Protein AF-A0A1M5K689-F1 (afdb_monomer_lite)

Sequence (57 aa):
MQFVALLYDGISQRFVRVEAQDEKAFFSSLDKQYPCYVCLWHSHEATAVQASVPQHM

Organism: NCBI:txid634436

Radius of gyration: 14.94 Å; chains: 1; bounding box: 21×40×37 Å

Structure (mmCIF, N/CA/C/O backbone):
data_AF-A0A1M5K689-F1
#
_entry.id   AF-A0A1M5K689-F1
#
loop_
_atom_site.group_PDB
_atom_site.id
_atom_site.type_symbol
_atom_site.label_atom_id
_atom_site.label_alt_id
_atom_site.label_comp_id
_atom_site.label_asym_id
_atom_site.label_entity_id
_atom_site.label_seq_id
_atom_site.pdbx_PDB_ins_code
_atom_site.Cartn_x
_atom_site.Cartn_y
_atom_site.Cartn_z
_atom_site.occupancy
_atom_site.B_iso_or_equiv
_atom_site.auth_seq_id
_atom_site.auth_comp_id
_atom_site.auth_asym_id
_atom_site.auth_atom_id
_atom_site.pdbx_PDB_model_num
ATOM 1 N N . MET A 1 1 ? -10.203 5.989 10.229 1.00 85.50 1 MET A N 1
ATOM 2 C CA . MET A 1 1 ? -8.787 5.847 10.623 1.00 85.50 1 MET A CA 1
ATOM 3 C C . MET A 1 1 ? -7.928 6.261 9.446 1.00 85.50 1 MET A C 1
ATOM 5 O O . MET A 1 1 ? -8.355 6.030 8.318 1.00 85.50 1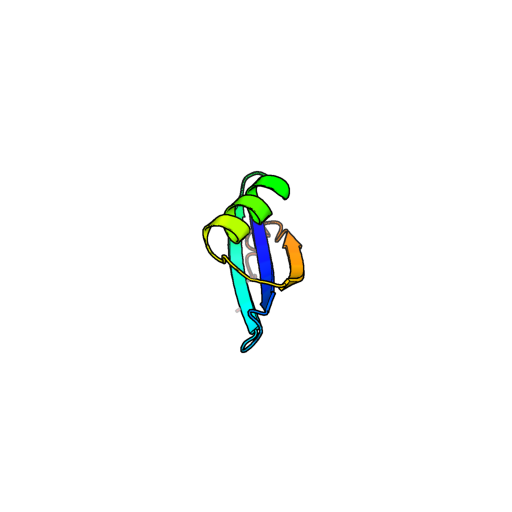 MET A O 1
ATOM 9 N N . GLN A 1 2 ? -6.779 6.895 9.677 1.00 91.94 2 GLN 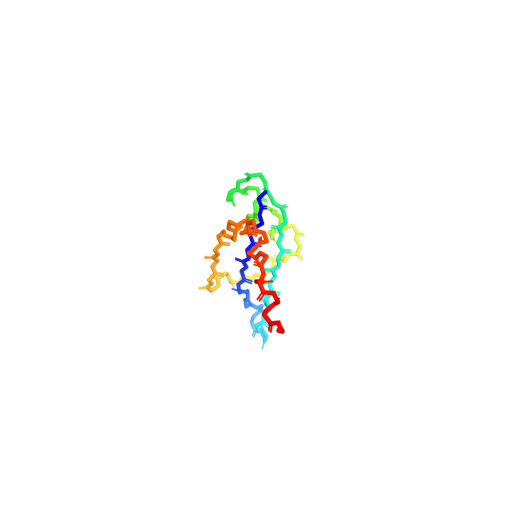A N 1
ATOM 10 C CA . GLN A 1 2 ? -5.891 7.287 8.584 1.00 91.94 2 GLN A CA 1
ATOM 11 C C . GLN A 1 2 ? -4.776 6.255 8.440 1.00 91.94 2 GLN A C 1
ATOM 13 O O . GLN A 1 2 ? -4.015 6.002 9.369 1.00 91.94 2 GLN A O 1
ATOM 18 N N . PHE A 1 3 ? -4.696 5.650 7.264 1.00 95.12 3 PHE A N 1
ATOM 19 C CA . PHE A 1 3 ? -3.633 4.728 6.903 1.00 95.12 3 PHE A CA 1
ATOM 20 C C . PHE A 1 3 ? -2.705 5.394 5.909 1.00 95.12 3 PHE A C 1
ATOM 22 O O . PHE A 1 3 ? -3.137 6.157 5.040 1.00 95.12 3 PHE A O 1
ATOM 29 N N . VAL A 1 4 ? -1.426 5.079 6.028 1.00 95.62 4 VAL A N 1
ATOM 30 C CA . VAL A 1 4 ? -0.399 5.535 5.105 1.00 95.62 4 VAL A CA 1
ATOM 31 C C . VAL A 1 4 ? 0.407 4.358 4.605 1.00 95.62 4 VAL A C 1
ATOM 33 O O . VAL A 1 4 ? 0.640 3.405 5.346 1.00 95.62 4 VAL A O 1
ATOM 36 N N . ALA A 1 5 ? 0.836 4.418 3.350 1.00 96.81 5 ALA A N 1
ATOM 37 C CA . ALA A 1 5 ? 1.715 3.406 2.786 1.00 96.81 5 ALA A CA 1
ATOM 38 C C . ALA A 1 5 ? 2.688 3.980 1.768 1.00 96.81 5 ALA A C 1
ATOM 40 O O . ALA A 1 5 ? 2.420 4.982 1.107 1.00 96.81 5 ALA A O 1
ATOM 41 N N . LEU A 1 6 ? 3.814 3.289 1.632 1.00 97.56 6 LEU A N 1
ATOM 42 C CA . LEU A 1 6 ? 4.764 3.469 0.551 1.00 97.56 6 LEU A CA 1
ATOM 43 C C . LEU A 1 6 ? 4.577 2.326 -0.445 1.00 97.56 6 LEU A C 1
ATOM 45 O O . LEU A 1 6 ? 4.836 1.163 -0.132 1.00 97.56 6 LEU A O 1
ATOM 49 N N . LEU A 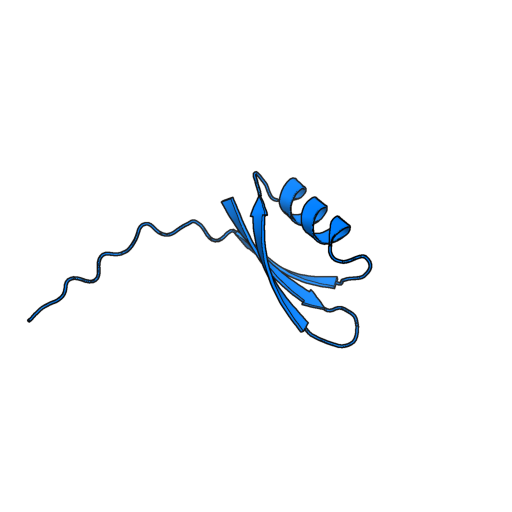1 7 ? 4.118 2.666 -1.642 1.00 97.56 7 LEU A N 1
ATOM 50 C CA . LEU A 1 7 ? 3.874 1.726 -2.727 1.00 97.56 7 LEU A CA 1
ATOM 51 C C . LEU A 1 7 ? 4.994 1.820 -3.759 1.00 97.56 7 LEU A C 1
ATOM 53 O O . LEU A 1 7 ? 5.564 2.891 -3.961 1.00 97.56 7 LEU A O 1
ATOM 57 N N . TYR A 1 8 ? 5.266 0.722 -4.453 1.00 96.50 8 TYR A N 1
ATOM 58 C CA . TYR A 1 8 ? 6.145 0.681 -5.616 1.00 96.50 8 TYR A CA 1
ATOM 59 C C . TYR A 1 8 ? 5.412 0.055 -6.801 1.00 96.50 8 TYR A C 1
ATOM 61 O O . TYR A 1 8 ? 4.857 -1.035 -6.675 1.00 96.50 8 TYR A O 1
ATOM 69 N N . ASP A 1 9 ? 5.402 0.740 -7.944 1.00 92.44 9 ASP A N 1
ATOM 70 C CA . ASP A 1 9 ? 4.688 0.312 -9.160 1.00 92.44 9 ASP A CA 1
ATOM 71 C C . ASP A 1 9 ? 5.602 -0.351 -10.211 1.00 92.44 9 ASP A C 1
ATOM 73 O O . ASP A 1 9 ? 5.184 -0.593 -11.340 1.00 92.44 9 ASP A O 1
ATOM 77 N N . GLY A 1 10 ? 6.859 -0.644 -9.857 1.00 91.56 10 GLY A N 1
ATOM 78 C CA . GLY A 1 10 ? 7.872 -1.152 -10.791 1.00 91.56 10 GLY A CA 1
ATOM 79 C C . GLY A 1 10 ? 8.701 -0.058 -11.472 1.00 91.56 10 GLY A C 1
ATOM 80 O O . GLY A 1 10 ? 9.720 -0.362 -12.084 1.00 91.56 10 GLY A O 1
ATOM 81 N N . ILE A 1 11 ? 8.312 1.215 -11.339 1.00 93.00 11 ILE A N 1
ATOM 82 C CA . ILE A 1 11 ? 9.034 2.363 -11.910 1.00 93.00 11 ILE A CA 1
ATOM 83 C C . ILE A 1 11 ? 9.380 3.371 -10.812 1.00 93.00 11 ILE A C 1
ATOM 85 O O . ILE A 1 11 ? 10.507 3.853 -10.725 1.00 93.00 11 ILE A O 1
ATOM 89 N N . SER A 1 12 ? 8.413 3.678 -9.955 1.00 93.69 12 SER A N 1
ATOM 90 C CA . SER A 1 12 ? 8.454 4.767 -8.990 1.00 93.69 12 SER A CA 1
ATOM 91 C C . SER A 1 12 ? 7.888 4.342 -7.640 1.00 93.69 12 SER A C 1
ATOM 93 O O . SER A 1 12 ? 7.040 3.453 -7.541 1.00 93.69 12 SER A O 1
ATOM 95 N N . GLN A 1 13 ? 8.367 4.996 -6.583 1.00 96.12 13 GLN A N 1
ATOM 96 C CA . GLN A 1 13 ? 7.771 4.884 -5.258 1.00 96.12 13 GLN A CA 1
ATOM 97 C C . GLN A 1 13 ? 6.732 5.989 -5.061 1.00 96.12 13 GLN A C 1
ATOM 99 O O . GLN A 1 13 ? 6.953 7.133 -5.463 1.00 96.12 13 GLN A O 1
ATOM 104 N N . ARG A 1 14 ? 5.606 5.662 -4.424 1.00 95.00 14 ARG A N 1
ATOM 105 C CA . ARG A 1 14 ? 4.522 6.604 -4.126 1.00 95.00 14 ARG A CA 1
ATOM 106 C C . ARG A 1 14 ? 4.101 6.483 -2.676 1.00 95.00 14 ARG A C 1
ATOM 108 O O . ARG A 1 14 ? 3.779 5.395 -2.211 1.00 95.00 14 ARG A O 1
ATOM 115 N N . PHE A 1 15 ? 4.069 7.611 -1.981 1.00 95.62 15 PHE A N 1
ATOM 116 C CA . PHE A 1 15 ? 3.519 7.684 -0.636 1.00 95.62 15 PHE A CA 1
ATOM 117 C C . PHE A 1 15 ? 2.034 8.035 -0.717 1.00 95.62 15 PHE A C 1
ATOM 119 O O . PHE A 1 15 ? 1.667 9.043 -1.322 1.00 95.62 15 PHE A O 1
ATOM 126 N N . VAL A 1 16 ? 1.182 7.199 -0.132 1.00 94.94 16 VAL A N 1
ATOM 127 C CA . VAL A 1 16 ? -0.276 7.332 -0.193 1.00 94.94 16 VAL A CA 1
ATOM 128 C C . VAL A 1 16 ? -0.855 7.465 1.203 1.00 94.94 16 VAL A C 1
ATOM 130 O O . VAL A 1 16 ? -0.317 6.923 2.168 1.00 94.94 16 VAL A O 1
ATOM 133 N N . ARG A 1 17 ? -1.973 8.184 1.299 1.00 95.06 17 ARG A N 1
ATOM 134 C CA . ARG A 1 17 ? -2.769 8.316 2.519 1.00 95.06 17 ARG A CA 1
ATOM 135 C C . ARG A 1 17 ? -4.215 7.986 2.193 1.00 95.06 17 ARG A C 1
ATOM 137 O O . ARG A 1 17 ? -4.756 8.525 1.232 1.00 95.06 17 ARG A O 1
ATOM 144 N N . VAL A 1 18 ? -4.826 7.112 2.977 1.00 94.12 18 VAL A N 1
ATOM 145 C CA . VAL A 1 18 ? -6.182 6.619 2.740 1.00 94.12 18 VAL A CA 1
ATOM 146 C C . VAL A 1 18 ? -6.931 6.584 4.060 1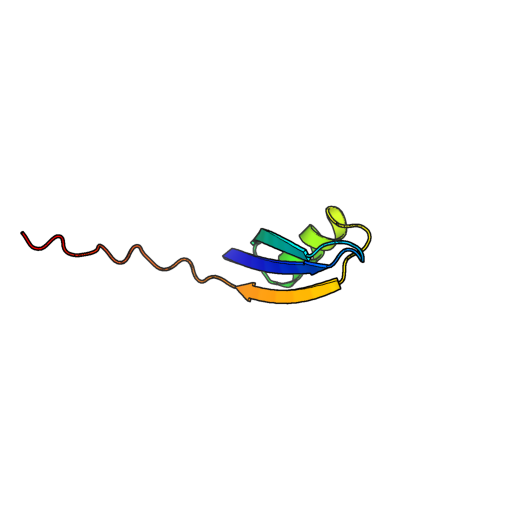.00 94.12 18 VAL A C 1
ATOM 148 O O . VAL A 1 18 ? -6.452 6.032 5.051 1.00 94.12 18 VAL A O 1
ATOM 151 N N . GLU A 1 19 ? -8.127 7.157 4.072 1.00 93.69 19 GLU A N 1
ATOM 152 C CA . GLU A 1 19 ? -9.052 6.964 5.180 1.00 93.69 19 GLU A CA 1
ATOM 153 C C . GLU A 1 19 ? -9.776 5.627 5.015 1.00 93.69 19 GLU A C 1
ATOM 155 O O . GLU A 1 19 ? -10.436 5.383 4.007 1.00 93.69 19 GLU A O 1
ATOM 160 N N . ALA A 1 20 ? -9.655 4.752 6.011 1.00 92.88 20 ALA A N 1
ATOM 161 C CA . ALA A 1 20 ? -10.331 3.461 6.033 1.00 92.88 20 ALA A CA 1
ATOM 162 C C . ALA A 1 20 ? -10.866 3.146 7.436 1.00 92.88 20 ALA A C 1
ATOM 164 O O . ALA A 1 20 ? -10.471 3.770 8.426 1.00 92.88 20 ALA A O 1
ATOM 165 N N . GLN A 1 21 ? -11.808 2.206 7.520 1.00 93.12 21 GLN A N 1
ATOM 166 C CA . GLN A 1 21 ? -12.356 1.747 8.804 1.00 93.12 21 GLN A CA 1
ATOM 167 C C . GLN A 1 21 ? -11.391 0.800 9.523 1.00 93.12 21 GLN A C 1
ATOM 169 O O . GLN A 1 21 ? -11.246 0.888 10.737 1.00 93.12 21 GLN A O 1
ATOM 174 N N . ASP A 1 22 ? -10.709 -0.055 8.763 1.00 93.75 22 ASP A N 1
ATOM 175 C CA . ASP A 1 22 ? -9.744 -1.040 9.235 1.00 93.75 22 ASP A CA 1
ATOM 176 C C . ASP A 1 22 ? -8.678 -1.304 8.154 1.00 93.75 22 ASP A C 1
ATOM 178 O O . ASP A 1 22 ? -8.747 -0.779 7.036 1.00 93.75 22 ASP A O 1
ATOM 182 N N . GLU A 1 23 ? -7.684 -2.126 8.489 1.00 93.88 23 GLU A N 1
ATOM 183 C CA . GLU A 1 23 ? -6.581 -2.475 7.589 1.00 93.88 23 GLU A CA 1
ATOM 184 C C . GLU A 1 23 ? -7.054 -3.217 6.324 1.00 93.88 23 GLU A C 1
ATOM 186 O O . GLU A 1 23 ? -6.533 -2.998 5.230 1.00 93.88 23 GLU A O 1
ATOM 191 N N . LYS A 1 24 ? -8.096 -4.048 6.422 1.00 96.31 24 LYS A N 1
ATOM 192 C CA . LYS A 1 24 ? -8.635 -4.779 5.269 1.00 96.31 24 LYS A CA 1
ATOM 193 C C . LYS A 1 24 ? -9.299 -3.822 4.276 1.00 96.31 24 LYS A C 1
ATOM 195 O O . LYS A 1 24 ? -9.109 -3.949 3.066 1.00 96.31 24 LYS A O 1
ATOM 200 N N . ALA A 1 25 ? -10.067 -2.856 4.773 1.00 96.38 25 ALA A N 1
ATOM 201 C CA . ALA A 1 25 ? -10.674 -1.801 3.971 1.00 96.38 25 ALA A CA 1
ATOM 202 C C . ALA A 1 25 ? -9.612 -0.885 3.340 1.00 96.38 25 ALA A C 1
ATOM 204 O O . ALA A 1 25 ? -9.792 -0.428 2.207 1.00 96.38 25 ALA A O 1
ATOM 205 N N . PHE A 1 26 ? -8.496 -0.658 4.037 1.00 96.06 26 PHE A N 1
ATOM 206 C CA . PHE A 1 26 ? -7.343 0.055 3.498 1.00 96.06 26 PHE A CA 1
ATOM 207 C C . PHE A 1 26 ? -6.746 -0.664 2.280 1.00 96.06 26 PHE A C 1
ATOM 209 O O . PHE A 1 26 ? -6.732 -0.083 1.193 1.00 96.06 26 PHE A O 1
ATOM 216 N N . PHE A 1 27 ? -6.352 -1.936 2.409 1.00 95.81 27 PHE A N 1
ATOM 217 C CA . PHE A 1 27 ? -5.795 -2.696 1.282 1.00 95.81 27 PHE A CA 1
ATOM 218 C C . PHE A 1 27 ? -6.798 -2.858 0.135 1.00 95.81 27 PHE A C 1
ATOM 220 O O . PHE A 1 27 ? -6.445 -2.630 -1.016 1.00 95.81 27 PHE A O 1
ATOM 227 N N . SER A 1 28 ? -8.082 -3.096 0.430 1.00 96.62 28 SER A N 1
ATOM 228 C CA . SER A 1 28 ? -9.122 -3.135 -0.610 1.00 96.62 28 SER A CA 1
ATOM 229 C C . SER A 1 28 ? -9.241 -1.818 -1.390 1.00 96.62 28 SER A C 1
ATOM 231 O O . SER A 1 28 ? -9.606 -1.825 -2.567 1.00 96.62 28 SER A O 1
ATOM 233 N N . SER A 1 29 ? -8.946 -0.681 -0.757 1.00 95.94 29 SER A N 1
ATOM 234 C CA . SER A 1 29 ? -8.926 0.624 -1.427 1.00 95.94 29 SER A CA 1
ATOM 235 C C . SER A 1 29 ? -7.686 0.792 -2.305 1.00 95.94 29 SER A C 1
ATOM 237 O O . SER A 1 29 ? -7.800 1.345 -3.401 1.00 95.94 29 SER A O 1
ATOM 239 N N . LEU A 1 30 ? -6.531 0.282 -1.861 1.00 95.69 30 LEU A N 1
ATOM 240 C CA . LEU A 1 30 ? -5.314 0.248 -2.670 1.00 95.69 30 LEU A CA 1
ATOM 241 C C . LEU A 1 30 ? -5.498 -0.635 -3.906 1.00 95.69 30 LEU A C 1
ATOM 243 O O . LEU A 1 30 ? -5.229 -0.173 -5.007 1.00 95.69 30 LEU A O 1
ATOM 247 N N . ASP A 1 31 ? -6.051 -1.836 -3.752 1.00 95.06 31 ASP A N 1
ATOM 248 C CA . ASP A 1 31 ? -6.256 -2.786 -4.854 1.00 95.06 31 ASP A CA 1
ATOM 249 C C . ASP A 1 31 ? -7.201 -2.239 -5.938 1.00 95.06 31 ASP A C 1
ATOM 251 O O . ASP A 1 31 ? -7.071 -2.560 -7.118 1.00 95.06 31 ASP A O 1
ATOM 255 N N . LYS A 1 32 ? -8.152 -1.374 -5.558 1.00 95.06 32 LYS A N 1
ATOM 256 C CA . LYS A 1 32 ? -9.048 -0.691 -6.507 1.00 95.06 32 LYS A CA 1
ATOM 257 C C . LYS A 1 32 ? -8.365 0.443 -7.268 1.00 95.06 32 LYS A C 1
ATOM 259 O O . LYS A 1 32 ? -8.734 0.704 -8.409 1.00 95.06 32 LYS A O 1
ATOM 264 N N . GLN A 1 33 ? -7.436 1.158 -6.632 1.00 94.19 33 GLN A N 1
ATOM 265 C CA . GLN A 1 33 ? -6.767 2.323 -7.228 1.00 94.19 33 GLN A CA 1
ATOM 266 C C . GLN A 1 33 ? -5.491 1.957 -7.984 1.00 94.19 33 GLN A C 1
ATOM 268 O O . GLN A 1 33 ? -5.155 2.597 -8.979 1.00 94.19 33 GLN A O 1
ATOM 273 N N . TYR A 1 34 ? -4.781 0.939 -7.512 1.00 92.81 34 TYR A N 1
ATOM 274 C CA . TYR A 1 34 ? -3.472 0.543 -7.996 1.00 92.81 34 TYR A CA 1
ATOM 275 C C . TYR A 1 34 ? -3.558 -0.907 -8.487 1.00 92.81 34 TYR A C 1
ATOM 277 O O . TYR A 1 34 ? -3.449 -1.832 -7.689 1.00 92.81 34 TYR A O 1
ATOM 285 N N . PRO A 1 35 ? -3.757 -1.136 -9.798 1.00 85.00 35 PRO A N 1
ATOM 286 C CA . PRO A 1 35 ? -3.954 -2.484 -10.338 1.00 85.00 35 PRO A CA 1
ATOM 287 C C . PRO A 1 35 ? -2.712 -3.378 -10.206 1.00 85.00 35 PRO A C 1
ATOM 289 O O . PRO A 1 35 ? -2.842 -4.595 -10.127 1.00 85.00 35 PRO A O 1
ATOM 292 N N . CYS A 1 36 ? -1.518 -2.780 -10.158 1.00 89.88 36 CYS A N 1
ATOM 293 C CA . CYS A 1 36 ? -0.253 -3.467 -9.916 1.00 89.88 36 CYS A CA 1
ATOM 294 C C . CYS A 1 36 ? 0.606 -2.609 -8.979 1.00 89.88 36 CYS A C 1
ATOM 296 O O . CYS A 1 36 ? 1.109 -1.563 -9.392 1.00 89.88 36 CYS A O 1
ATOM 298 N N . TYR A 1 37 ? 0.777 -3.035 -7.727 1.00 95.56 37 TYR A N 1
ATOM 299 C CA . TYR A 1 37 ? 1.686 -2.393 -6.778 1.00 95.56 37 TYR A CA 1
ATOM 300 C C . TYR A 1 37 ? 2.295 -3.413 -5.817 1.00 95.56 37 TYR A C 1
ATOM 302 O O . TYR A 1 37 ? 1.721 -4.467 -5.551 1.00 95.56 37 TYR A O 1
ATOM 310 N N . VAL A 1 38 ? 3.452 -3.064 -5.262 1.00 96.38 38 VAL A N 1
ATOM 311 C CA . VAL A 1 38 ? 4.026 -3.708 -4.081 1.00 96.38 38 VAL A CA 1
ATOM 312 C C . VAL A 1 38 ? 3.928 -2.725 -2.923 1.00 96.38 38 VAL A C 1
ATOM 314 O O . VAL A 1 38 ? 4.436 -1.606 -3.013 1.00 96.38 38 VAL A O 1
ATOM 317 N N . CYS A 1 39 ? 3.282 -3.128 -1.831 1.00 96.38 39 CYS A N 1
ATOM 318 C CA . CYS A 1 39 ? 3.323 -2.369 -0.586 1.00 96.38 39 CYS A CA 1
ATOM 319 C C . CYS A 1 39 ? 4.673 -2.612 0.094 1.00 96.38 39 CYS A C 1
ATOM 321 O O . CYS A 1 39 ? 4.916 -3.700 0.609 1.00 96.38 39 CYS A O 1
ATOM 323 N N . LEU A 1 40 ? 5.554 -1.613 0.091 1.00 96.88 40 LEU A N 1
ATOM 324 C CA . LEU A 1 40 ? 6.863 -1.712 0.743 1.00 96.88 40 LEU A CA 1
ATOM 325 C C . LEU A 1 40 ? 6.755 -1.504 2.256 1.00 96.88 40 LEU A C 1
ATOM 327 O O . LEU A 1 40 ? 7.503 -2.099 3.026 1.00 96.88 40 LEU A O 1
ATOM 331 N N . TRP A 1 41 ? 5.833 -0.637 2.673 1.00 95.94 41 TRP A N 1
ATOM 332 C CA . TRP A 1 41 ? 5.598 -0.295 4.070 1.00 95.94 41 TRP A CA 1
ATOM 333 C C . TRP A 1 41 ? 4.201 0.300 4.234 1.00 95.94 41 TRP A C 1
ATOM 335 O O . TRP A 1 41 ? 3.744 1.027 3.352 1.00 95.94 41 TRP A O 1
ATOM 345 N N . HIS A 1 42 ? 3.551 0.044 5.367 1.00 95.38 42 HIS A N 1
ATOM 346 C CA . HIS A 1 42 ? 2.321 0.724 5.763 1.00 95.38 42 HIS A CA 1
ATOM 347 C C . HIS A 1 42 ? 2.286 0.968 7.273 1.00 95.38 42 HIS A C 1
ATOM 349 O O . HIS A 1 42 ? 2.942 0.271 8.047 1.00 95.38 42 HIS A O 1
ATOM 355 N N . SER A 1 43 ? 1.508 1.964 7.688 1.00 93.75 4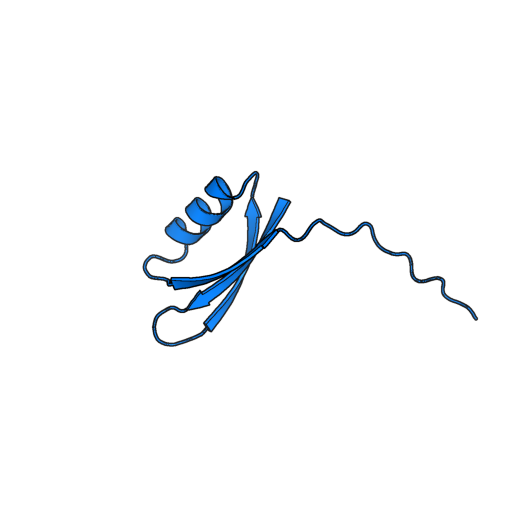3 SER A N 1
ATOM 356 C CA . SER A 1 43 ? 1.214 2.240 9.091 1.00 93.75 43 SER A CA 1
ATOM 357 C C . SER A 1 43 ? -0.167 2.864 9.240 1.00 93.75 43 SER A C 1
ATOM 359 O O . SER A 1 43 ? -0.713 3.461 8.310 1.00 93.75 43 SER A O 1
ATOM 361 N N . HIS A 1 44 ? -0.724 2.731 10.435 1.00 89.56 44 HIS A N 1
ATOM 362 C CA . HIS A 1 44 ? -1.892 3.478 10.859 1.00 89.56 44 HIS A CA 1
ATOM 363 C C . HIS A 1 44 ? -1.421 4.735 11.599 1.00 89.56 44 HIS A C 1
ATOM 365 O O . HIS A 1 44 ? -0.835 4.643 12.681 1.00 89.56 44 HIS A O 1
ATOM 371 N N . GLU A 1 45 ? -1.679 5.913 11.031 1.00 80.69 45 GLU A N 1
ATOM 372 C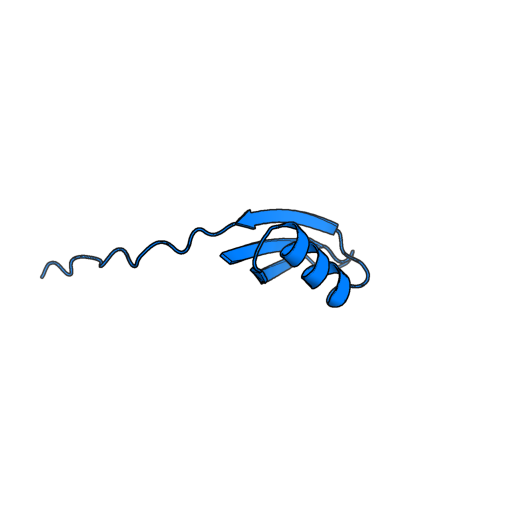 CA . GLU A 1 45 ? -1.523 7.165 11.764 1.00 80.69 45 GLU A CA 1
ATOM 373 C C . GLU A 1 45 ? -2.710 7.282 12.725 1.00 80.69 45 GLU A C 1
ATOM 375 O O . GLU A 1 45 ? -3.841 7.576 12.329 1.00 80.69 45 GLU A O 1
ATOM 380 N N . ALA A 1 46 ? -2.455 7.041 14.014 1.00 61.50 46 ALA A N 1
ATOM 381 C CA . ALA A 1 46 ? -3.360 7.522 15.044 1.00 61.50 46 ALA A CA 1
ATOM 382 C C . ALA A 1 46 ? -3.414 9.041 14.885 1.00 61.50 46 ALA A C 1
ATOM 384 O O . ALA A 1 46 ? -2.374 9.692 14.981 1.00 61.50 46 ALA A O 1
ATOM 385 N N . THR A 1 47 ? -4.592 9.592 14.592 1.00 56.94 47 THR A N 1
ATOM 386 C CA . THR A 1 47 ? -4.793 11.035 14.482 1.00 56.94 47 THR A CA 1
ATOM 387 C C . THR A 1 47 ? -4.395 11.644 15.820 1.00 56.94 47 THR A C 1
ATOM 389 O O . THR A 1 47 ? -5.164 11.620 16.782 1.00 56.94 47 THR A O 1
ATOM 392 N N . ALA A 1 48 ? -3.146 12.097 15.925 1.00 51.38 48 ALA A N 1
ATOM 393 C CA . ALA A 1 48 ? -2.655 12.739 17.121 1.00 51.38 48 ALA A CA 1
ATOM 394 C C . ALA A 1 48 ? -3.509 13.991 17.295 1.00 51.38 48 ALA A C 1
ATOM 396 O O . ALA A 1 48 ? -3.505 14.882 16.441 1.00 51.38 48 ALA A O 1
ATOM 397 N N . VAL A 1 49 ? -4.288 14.010 18.379 1.00 54.47 49 VAL A N 1
ATOM 398 C CA . VAL A 1 49 ? -4.906 15.217 18.923 1.00 54.47 49 VAL A CA 1
ATOM 399 C C . VAL A 1 49 ? -3.864 16.318 18.814 1.00 54.47 49 VAL A C 1
ATOM 401 O O . VAL A 1 49 ? -2.741 16.115 19.277 1.00 54.47 49 VAL A O 1
ATOM 404 N N . GLN A 1 50 ? -4.223 17.423 18.151 1.00 48.25 50 GLN A N 1
ATOM 405 C CA . GLN A 1 50 ? -3.388 18.613 18.017 1.00 48.25 50 GLN A CA 1
ATOM 406 C C . GLN A 1 50 ? -2.664 18.847 19.342 1.00 48.25 50 GLN A C 1
ATOM 408 O O . GLN A 1 50 ? -3.277 19.276 20.319 1.00 48.25 50 GLN A O 1
ATOM 413 N N . ALA A 1 51 ? -1.367 18.543 19.388 1.00 51.75 51 ALA A N 1
ATOM 414 C CA . ALA A 1 51 ? -0.522 19.058 20.439 1.00 51.75 51 ALA A CA 1
ATOM 415 C C . ALA A 1 51 ? -0.498 20.562 20.187 1.00 51.75 51 ALA A C 1
ATOM 417 O O . ALA A 1 51 ? 0.218 21.049 19.313 1.00 51.75 51 ALA A O 1
ATOM 418 N N . SER A 1 52 ? -1.391 21.279 20.866 1.00 51.03 52 SER A N 1
ATOM 419 C CA . SER A 1 52 ? -1.384 22.726 20.955 1.00 51.03 52 SER A CA 1
ATOM 420 C C . SER A 1 52 ? 0.003 23.118 21.439 1.00 51.03 52 SER A C 1
ATOM 422 O O . SER A 1 52 ? 0.318 22.967 22.618 1.00 51.03 52 SER A O 1
ATOM 424 N N . VAL A 1 53 ? 0.853 23.537 20.503 1.00 58.94 53 VAL A N 1
ATOM 425 C CA . VAL A 1 53 ? 2.151 24.129 20.804 1.00 58.94 53 VAL A CA 1
ATOM 426 C C . VAL A 1 53 ? 1.856 25.323 21.712 1.00 58.94 53 VAL A C 1
ATOM 428 O O . VAL A 1 53 ? 1.157 26.236 21.263 1.00 58.94 53 VAL A O 1
ATOM 431 N N . PRO A 1 54 ? 2.315 25.350 22.977 1.00 53.19 54 PRO A N 1
ATOM 432 C CA . PRO A 1 54 ? 2.206 26.558 23.772 1.00 53.19 54 PRO A CA 1
ATOM 433 C C . PRO A 1 54 ? 3.070 27.610 23.076 1.00 53.19 54 PRO A C 1
ATOM 435 O O . PRO A 1 54 ? 4.293 27.474 23.017 1.00 53.19 54 PRO A O 1
ATOM 438 N N . GLN A 1 55 ? 2.443 28.634 22.497 1.00 52.00 55 GLN A N 1
ATOM 439 C CA . GLN A 1 55 ? 3.166 29.828 22.078 1.00 52.00 55 GLN A CA 1
ATOM 440 C C . GLN A 1 55 ? 3.630 30.535 23.349 1.00 52.00 55 GLN A C 1
ATOM 442 O O . GLN A 1 55 ? 2.855 31.230 23.998 1.00 52.00 55 GLN A O 1
ATOM 447 N N . HIS A 1 56 ? 4.881 30.307 23.734 1.00 51.56 56 HIS A N 1
ATOM 448 C CA . HIS A 1 56 ? 5.542 31.136 24.727 1.00 51.56 56 HIS A CA 1
ATOM 449 C C . HIS A 1 56 ? 6.097 32.366 23.995 1.00 51.56 56 HIS A C 1
ATOM 451 O O . HIS A 1 56 ? 7.023 32.238 23.192 1.00 51.56 56 HIS A O 1
ATOM 457 N N . MET A 1 57 ? 5.497 33.533 24.239 1.00 46.78 57 MET A N 1
ATOM 458 C CA . MET A 1 57 ? 6.152 34.839 24.116 1.00 46.78 57 MET A CA 1
ATOM 459 C C . MET A 1 57 ? 6.305 35.410 25.517 1.00 46.78 57 MET A C 1
ATOM 461 O O . MET A 1 57 ? 5.313 35.335 26.274 1.00 46.78 57 MET A O 1
#

Secondary structure (DSSP, 8-state):
-EEEEEEE-SS-EEEEEEE-SSHHHHHHHHHHH-SS-EEEEEEEE------------

pLDDT: mean 85.41, std 17.02, range [46.78, 97.56]

Foldseek 3Di:
DKKWFWKDQPPDIDIDIDDDPDPVRVVVVCVVVRVGIDTPDMDDPPPPDPPPDPPDD